Protein AF-A0A0F9YSF5-F1 (afdb_monomer)

Mean predicted aligned error: 12.33 Å

Nearest PDB structures (foldseek):
  4wne-assembly1_A  TM=3.769E-01  e=9.838E+00  Homo sapiens

Organism: NCBI:txid1618475

Foldseek 3Di:
DPDCVVVLVVLPVVDPPPVSVLVCLQPQVDDSPVDPPVVVVCVVVVVVPVSQDALVVLVVQLVVQLVVCVVVDLVVSLVVSLVVLVVVCVRNDPDLRSQLSSQLSNVVSVCVVVVHDDDSVVSLVVSVVVCCVPPVVCVPPPRNVVNSVVVVCVSPPD

Secondary structure (DSSP, 8-state):
---THHHHHHHHHHS-TTHHHHHHHHHH----TT-HHHHHHHHHTSTHHHHSPPHHHHHHHHHHHHHHGGGG-HHHHHHHHHHHHHHHHHHH---HHHHHHHHHHHHHHHHHHTTPPPPHHHHHHHHHHHHHHH-GGGGG-HHHHHHHHHHHHHHHH-

InterPro domains:
  IPR004477 ComEC/Rec2-related protein [PF03772] (27-157)
  IPR004477 ComEC/Rec2-related protein [TIGR00360] (48-156)
  IPR052159 Bacterial competence-related DNA uptake protein [PTHR30619] (10-155)

Radius of gyration: 18.09 Å; Cα contacts (8 Å, |Δi|>4): 111; chains: 1; bounding box: 39×36×50 Å

Sequence (158 aa):
MFTPSIFTNVINSYLPEPHASLLNGIIFGINLKTSKLFYEQLKIVGLLHLVVLSGINITMLGAIIANITGFLGKRASILLTILTIILFILFVGPQAPIVRAGIMGMLTLVAVLYGRKNIGLYSLFLSLIIIAIVFPDWLASVSLYLSYGATLGIMLFG

Structure (mmCIF, N/CA/C/O backbone):
data_AF-A0A0F9YSF5-F1
#
_entry.id   AF-A0A0F9YSF5-F1
#
loop_
_atom_site.grou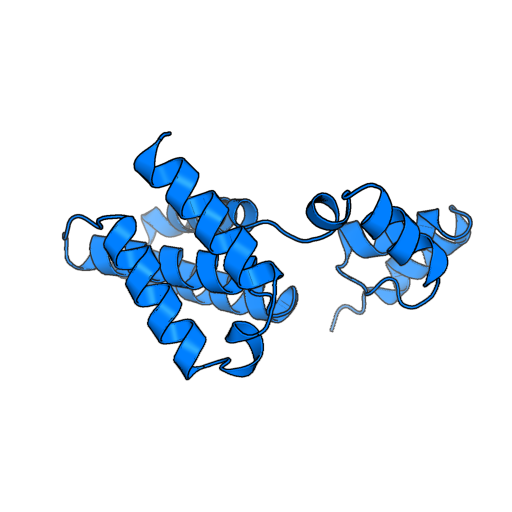p_PDB
_atom_site.id
_atom_site.type_symbol
_atom_site.label_atom_id
_atom_site.label_alt_id
_atom_site.label_comp_id
_atom_site.label_asym_id
_atom_site.label_entity_id
_atom_site.label_seq_id
_atom_site.pdbx_PDB_ins_code
_atom_site.Cartn_x
_atom_site.Cartn_y
_atom_site.Cartn_z
_atom_site.occupancy
_atom_site.B_iso_or_equiv
_atom_site.auth_seq_id
_atom_site.auth_comp_id
_atom_site.auth_asym_id
_atom_site.auth_atom_id
_atom_site.pdbx_PDB_model_num
ATOM 1 N N . MET A 1 1 ? -17.830 4.972 -20.550 1.00 42.94 1 MET A N 1
ATOM 2 C CA . MET A 1 1 ? -16.492 4.389 -20.310 1.00 42.94 1 MET A CA 1
ATOM 3 C C . MET A 1 1 ? -15.465 5.380 -20.830 1.00 42.94 1 MET A C 1
ATOM 5 O O . MET A 1 1 ? -15.372 5.541 -22.036 1.00 42.94 1 MET A O 1
ATOM 9 N N . PHE A 1 2 ? -14.784 6.120 -19.953 1.00 42.53 2 PHE A N 1
ATOM 10 C CA . PHE A 1 2 ? -13.746 7.075 -20.356 1.00 42.53 2 PHE A CA 1
ATOM 11 C C . PHE A 1 2 ? -12.523 6.296 -20.848 1.00 42.53 2 PHE A C 1
ATOM 13 O O . PHE A 1 2 ? -11.733 5.805 -20.049 1.00 42.53 2 PHE A O 1
ATOM 20 N N . THR A 1 3 ? -12.400 6.106 -22.158 1.00 48.84 3 THR A N 1
ATOM 21 C CA . THR A 1 3 ? -11.218 5.487 -22.759 1.00 48.84 3 THR A CA 1
ATOM 22 C C . THR A 1 3 ? -10.050 6.483 -22.718 1.00 48.84 3 THR A C 1
ATOM 24 O O . THR A 1 3 ? -10.175 7.564 -23.295 1.00 48.84 3 THR A O 1
ATOM 27 N N . PRO A 1 4 ? -8.898 6.152 -22.102 1.00 55.59 4 PRO A N 1
ATOM 28 C CA . PRO A 1 4 ? -7.711 7.024 -22.038 1.00 55.59 4 PRO A CA 1
ATOM 29 C C . PRO A 1 4 ? -7.008 7.245 -23.401 1.00 55.59 4 PRO A C 1
ATOM 31 O O . PRO A 1 4 ? -5.900 7.776 -23.470 1.00 55.59 4 PRO A O 1
ATOM 34 N N . SER A 1 5 ? -7.652 6.871 -24.512 1.00 58.62 5 SER A N 1
ATOM 35 C CA . SER A 1 5 ? -7.152 7.002 -25.886 1.00 58.62 5 SER A CA 1
ATOM 36 C C . SER A 1 5 ? -6.938 8.456 -26.325 1.00 58.62 5 SER A C 1
ATOM 38 O O . SER A 1 5 ? -6.039 8.739 -27.111 1.00 58.62 5 SER A O 1
ATOM 40 N N . ILE A 1 6 ? -7.731 9.397 -25.802 1.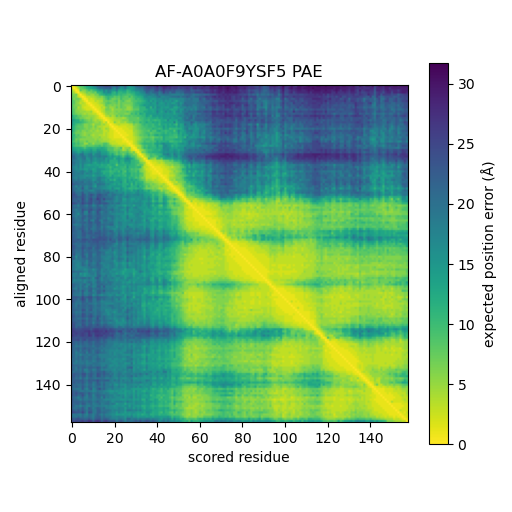00 63.34 6 ILE A N 1
ATOM 41 C CA . ILE A 1 6 ? -7.601 10.821 -26.150 1.00 63.34 6 ILE A CA 1
ATOM 42 C C . ILE A 1 6 ? -6.292 11.390 -25.582 1.00 63.34 6 ILE A C 1
ATOM 44 O O . ILE A 1 6 ? -5.543 12.048 -26.297 1.00 63.34 6 ILE A O 1
ATOM 48 N N . PHE A 1 7 ? -5.975 11.084 -24.320 1.00 64.75 7 PHE A N 1
ATOM 49 C CA . PHE A 1 7 ? -4.768 11.582 -23.651 1.00 64.75 7 PHE A CA 1
ATOM 50 C C . PHE A 1 7 ? -3.491 10.938 -24.189 1.00 64.75 7 PHE A C 1
ATOM 52 O O . PHE A 1 7 ? -2.496 11.623 -24.409 1.00 64.75 7 PHE A O 1
ATOM 59 N N . THR A 1 8 ? -3.535 9.635 -24.459 1.00 65.38 8 THR A N 1
ATOM 60 C CA . THR A 1 8 ? -2.393 8.898 -25.020 1.00 65.38 8 THR A CA 1
ATOM 61 C C . THR A 1 8 ? -1.996 9.413 -26.402 1.00 65.38 8 THR A C 1
ATOM 63 O O . THR A 1 8 ? -0.806 9.569 -26.663 1.00 65.38 8 THR A O 1
ATOM 66 N N . ASN A 1 9 ? -2.963 9.769 -27.255 1.00 65.38 9 ASN A N 1
ATOM 67 C CA . ASN A 1 9 ? -2.687 10.355 -28.570 1.00 65.38 9 ASN A CA 1
ATOM 68 C C . ASN A 1 9 ? -2.054 11.751 -28.495 1.00 65.38 9 ASN A C 1
ATOM 70 O O . ASN A 1 9 ? -1.194 12.057 -29.315 1.00 65.38 9 ASN A O 1
ATOM 74 N N . VAL A 1 10 ? -2.440 12.578 -27.518 1.00 71.06 10 VAL A N 1
ATOM 75 C CA . VAL A 1 10 ? -1.811 13.892 -27.285 1.00 71.06 10 VAL A CA 1
ATOM 76 C C . VAL A 1 10 ? -0.383 13.725 -26.761 1.00 71.06 10 VAL A C 1
ATOM 78 O O . VAL A 1 10 ? 0.527 14.429 -27.178 1.00 71.06 10 VAL A O 1
ATOM 81 N N . ILE A 1 11 ? -0.146 12.762 -25.873 1.00 65.94 11 ILE A N 1
ATOM 82 C CA . ILE A 1 11 ? 1.201 12.502 -25.349 1.00 65.94 11 ILE A CA 1
ATOM 83 C C . ILE A 1 11 ? 2.127 11.971 -26.456 1.00 65.94 11 ILE A C 1
ATOM 85 O O . ILE A 1 11 ? 3.269 12.417 -26.567 1.00 65.94 11 ILE A O 1
ATOM 89 N N . ASN A 1 12 ? 1.624 11.080 -27.315 1.00 67.19 12 ASN A N 1
ATOM 90 C CA . ASN A 1 12 ? 2.381 10.507 -28.432 1.00 67.19 12 ASN A CA 1
ATOM 91 C C . ASN A 1 12 ? 2.721 11.523 -29.535 1.00 67.19 12 ASN A C 1
ATOM 93 O O . ASN A 1 12 ? 3.656 11.291 -30.296 1.00 67.19 12 ASN A O 1
ATOM 97 N N . SER A 1 13 ? 1.982 12.630 -29.648 1.00 71.69 13 SER A N 1
ATOM 98 C CA . SER A 1 13 ? 2.272 13.681 -30.630 1.00 71.69 13 SER A CA 1
ATOM 99 C C . SER A 1 13 ? 3.279 14.722 -30.134 1.00 71.69 13 SER A C 1
ATOM 101 O O . SER A 1 13 ? 3.931 15.359 -30.958 1.00 71.69 13 SER A O 1
ATOM 103 N N . TYR A 1 14 ? 3.453 14.869 -28.815 1.00 77.00 14 TYR A N 1
ATOM 104 C CA . TYR A 1 14 ? 4.412 15.810 -28.220 1.00 77.00 14 TYR A CA 1
ATOM 105 C C . TYR A 1 14 ? 5.731 15.172 -27.769 1.00 77.00 14 TYR A C 1
ATOM 107 O O . TYR A 1 14 ? 6.725 15.888 -27.642 1.00 77.00 14 TYR A O 1
ATOM 115 N N . LEU A 1 15 ? 5.773 13.858 -27.520 1.00 69.38 15 LEU A N 1
ATOM 116 C CA . LEU A 1 15 ? 6.995 13.167 -27.104 1.00 69.38 15 LEU A CA 1
ATOM 117 C C . LEU A 1 15 ? 7.383 12.046 -28.081 1.00 69.38 15 LEU A C 1
ATOM 119 O O . LEU A 1 15 ? 6.539 11.222 -28.430 1.00 69.38 15 LEU A O 1
ATOM 123 N N . PRO A 1 16 ? 8.668 11.940 -28.469 1.00 70.25 16 PRO A N 1
ATOM 124 C CA . PRO A 1 16 ? 9.153 10.784 -29.209 1.00 70.25 16 PRO A CA 1
ATOM 125 C C . PRO A 1 16 ? 9.162 9.526 -28.327 1.00 70.25 16 PRO A C 1
ATOM 127 O O . PRO A 1 16 ? 9.423 9.578 -27.118 1.00 70.25 16 PRO A O 1
ATOM 130 N N . GLU A 1 17 ? 8.926 8.369 -28.947 1.00 65.38 17 GLU A N 1
ATOM 131 C CA . GLU A 1 17 ? 9.222 7.063 -28.346 1.00 65.38 17 GLU A CA 1
ATOM 132 C C . GLU A 1 17 ? 10.690 7.035 -27.863 1.00 65.38 17 GLU A C 1
ATOM 134 O O . GLU A 1 17 ? 11.571 7.501 -28.590 1.00 65.38 17 GLU A O 1
ATOM 139 N N . PRO A 1 18 ? 10.998 6.528 -26.652 1.00 63.91 18 PRO A N 1
ATOM 140 C CA . PRO A 1 18 ? 10.126 5.811 -25.710 1.00 63.91 18 PRO A CA 1
ATOM 141 C C . PRO A 1 18 ? 9.482 6.690 -24.612 1.00 63.91 18 PRO A C 1
ATOM 143 O O . PRO A 1 18 ? 8.761 6.177 -23.755 1.00 63.91 18 PRO A O 1
ATOM 146 N N . HIS A 1 19 ? 9.720 8.006 -24.603 1.00 68.06 19 HIS A N 1
ATOM 147 C CA . HIS A 1 19 ? 9.311 8.903 -23.511 1.00 68.06 19 HIS A CA 1
ATOM 148 C C . HIS A 1 19 ? 7.787 9.064 -23.405 1.00 68.06 19 HIS A C 1
ATOM 150 O O . HIS A 1 19 ? 7.251 9.127 -22.298 1.00 68.06 19 HIS A O 1
ATOM 156 N N . ALA A 1 20 ? 7.078 9.063 -24.539 1.00 67.50 20 ALA A N 1
ATOM 157 C CA . ALA A 1 20 ? 5.615 9.074 -24.571 1.00 67.50 20 ALA A CA 1
ATOM 158 C C . ALA A 1 20 ? 5.014 7.817 -23.919 1.00 67.50 20 ALA A C 1
ATOM 160 O O . ALA A 1 20 ? 4.121 7.907 -23.076 1.00 67.50 20 ALA A O 1
ATOM 161 N N . SER A 1 21 ? 5.565 6.645 -24.247 1.00 64.12 21 SER A N 1
ATOM 162 C CA . SER A 1 21 ? 5.184 5.362 -23.649 1.00 64.12 21 SER A CA 1
ATOM 163 C C . SER A 1 21 ? 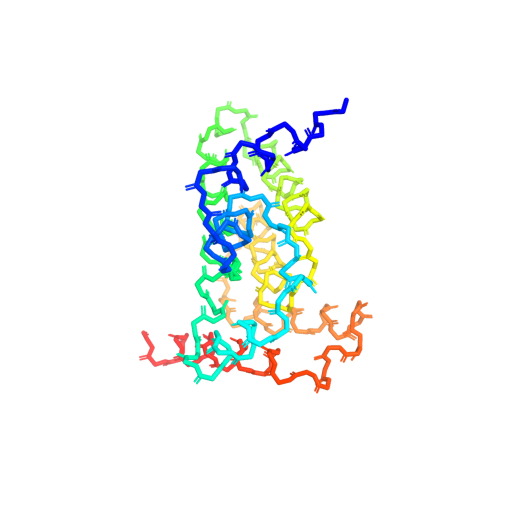5.506 5.296 -22.147 1.00 64.12 21 SER A C 1
ATOM 165 O O . SER A 1 21 ? 4.718 4.736 -21.384 1.00 64.12 21 SER A O 1
ATOM 167 N N . LEU A 1 22 ? 6.600 5.919 -21.690 1.00 63.84 22 LEU A N 1
ATOM 168 C CA . LEU A 1 22 ? 6.919 6.044 -20.260 1.00 63.84 22 LEU A CA 1
ATOM 169 C C . LEU A 1 22 ? 5.898 6.918 -19.524 1.00 63.84 22 LEU A C 1
ATOM 171 O O . LEU A 1 22 ? 5.369 6.498 -18.497 1.00 63.84 22 LEU A O 1
ATOM 175 N N . LEU A 1 23 ? 5.587 8.103 -20.052 1.00 67.25 23 LEU A N 1
ATOM 176 C CA . LEU A 1 23 ? 4.626 9.016 -19.429 1.00 67.25 23 LEU A CA 1
ATOM 177 C C . LEU A 1 23 ? 3.225 8.392 -19.373 1.00 67.25 23 LEU A C 1
ATOM 179 O O . LEU A 1 23 ? 2.552 8.447 -18.345 1.00 67.25 23 LEU A O 1
ATOM 183 N N . ASN A 1 24 ? 2.822 7.721 -20.450 1.00 66.44 24 ASN A N 1
ATOM 184 C CA . ASN A 1 24 ? 1.580 6.962 -20.504 1.00 66.44 24 ASN A CA 1
ATOM 185 C C . ASN A 1 24 ? 1.565 5.809 -19.485 1.00 66.44 24 ASN A C 1
ATOM 187 O O . ASN A 1 24 ? 0.572 5.633 -18.781 1.00 66.44 24 ASN A O 1
ATOM 191 N N . GLY A 1 25 ? 2.666 5.064 -19.351 1.00 64.00 25 GLY A N 1
ATOM 192 C CA . GLY A 1 25 ? 2.815 4.011 -18.344 1.00 64.00 25 GLY A CA 1
ATOM 193 C C . GLY A 1 25 ? 2.707 4.531 -16.906 1.00 64.00 25 GLY A C 1
ATOM 194 O O . GLY A 1 25 ? 2.021 3.916 -16.095 1.00 64.00 25 GLY A O 1
ATOM 195 N N . ILE A 1 26 ? 3.310 5.687 -16.603 1.00 61.06 26 ILE A N 1
ATOM 196 C CA . ILE A 1 26 ? 3.254 6.319 -15.272 1.00 61.06 26 ILE A CA 1
ATOM 197 C C . ILE A 1 26 ? 1.848 6.838 -14.949 1.00 61.06 26 ILE A C 1
ATOM 199 O O . ILE A 1 26 ? 1.360 6.636 -13.840 1.00 61.06 26 ILE A O 1
ATOM 203 N N . ILE A 1 27 ? 1.199 7.517 -15.897 1.00 64.06 27 ILE A N 1
ATOM 204 C CA . ILE A 1 27 ? -0.080 8.198 -15.643 1.00 64.06 27 ILE A CA 1
ATOM 205 C C . ILE A 1 27 ? -1.261 7.224 -15.715 1.00 64.06 27 ILE A C 1
ATOM 207 O O . ILE A 1 27 ? -2.190 7.312 -14.914 1.00 64.06 27 ILE A O 1
ATOM 211 N N . PHE A 1 28 ? -1.243 6.303 -16.677 1.00 59.41 28 PHE A N 1
ATOM 212 C CA . PHE A 1 28 ? -2.398 5.472 -17.021 1.00 59.41 28 PHE A CA 1
ATOM 213 C C . PHE A 1 28 ? -2.161 3.970 -16.816 1.00 59.41 28 PHE A C 1
ATOM 215 O O . PHE A 1 28 ? -3.056 3.179 -17.106 1.00 59.41 28 PHE A O 1
ATOM 222 N N . GLY A 1 29 ? -0.980 3.548 -16.342 1.00 52.28 29 GLY A N 1
ATOM 223 C CA . GLY A 1 29 ? -0.678 2.133 -16.081 1.00 52.28 29 GLY A CA 1
ATOM 224 C C . GLY A 1 29 ? -0.637 1.261 -17.341 1.00 52.28 29 GLY A C 1
ATOM 225 O O . GLY A 1 29 ? -0.754 0.037 -17.268 1.00 52.28 29 GLY A O 1
ATOM 226 N N . ILE A 1 30 ? -0.510 1.876 -18.518 1.00 60.50 30 ILE A N 1
ATOM 227 C CA . ILE A 1 30 ? -0.516 1.160 -19.796 1.00 60.50 30 ILE A CA 1
ATOM 228 C C . ILE A 1 30 ? 0.799 0.399 -19.934 1.00 60.50 30 ILE A C 1
ATOM 230 O O . ILE A 1 30 ? 1.883 0.959 -19.782 1.00 60.50 30 ILE A O 1
ATOM 234 N N . ASN A 1 31 ? 0.706 -0.899 -20.223 1.00 53.28 31 ASN A N 1
ATOM 235 C CA . ASN A 1 31 ? 1.881 -1.744 -20.385 1.00 53.28 31 ASN A CA 1
ATOM 236 C C . ASN A 1 31 ? 2.754 -1.222 -21.540 1.00 53.28 31 ASN A C 1
ATOM 238 O O . ASN A 1 31 ? 2.268 -1.112 -22.665 1.00 53.28 31 ASN A O 1
ATOM 242 N N . LEU A 1 32 ? 4.048 -1.002 -21.270 1.00 57.28 32 LEU A N 1
ATOM 243 C CA . LEU A 1 32 ? 5.113 -0.569 -22.198 1.00 57.28 32 LEU A CA 1
ATOM 244 C C . LEU A 1 32 ? 5.435 -1.596 -23.313 1.00 57.28 32 LEU A C 1
ATOM 246 O O . LEU A 1 32 ? 6.584 -1.756 -23.725 1.00 57.28 32 LEU A O 1
ATOM 250 N N . LYS A 1 33 ? 4.436 -2.339 -23.806 1.00 48.91 33 LYS A N 1
ATOM 251 C CA . LYS A 1 33 ? 4.601 -3.436 -24.774 1.00 48.91 33 LYS A CA 1
ATOM 252 C C . LYS A 1 33 ? 5.239 -2.992 -26.096 1.00 48.91 33 LYS A C 1
ATOM 254 O O . LYS A 1 33 ? 5.732 -3.848 -26.824 1.00 48.91 33 LYS A O 1
ATOM 259 N N . THR A 1 34 ? 5.251 -1.696 -26.394 1.00 47.12 34 THR A N 1
ATOM 260 C CA . THR A 1 34 ? 5.777 -1.115 -27.634 1.00 47.12 34 THR A CA 1
ATOM 261 C C . THR A 1 34 ? 7.303 -1.001 -27.689 1.00 47.12 34 THR A C 1
ATOM 263 O O . THR A 1 34 ? 7.845 -1.052 -28.788 1.00 47.12 34 THR A O 1
ATOM 266 N N . SER A 1 35 ? 8.032 -0.976 -26.562 1.00 54.34 35 SER A N 1
ATOM 267 C CA . SER A 1 35 ? 9.507 -0.956 -26.581 1.00 54.34 35 SER A CA 1
ATOM 268 C C . SER A 1 35 ? 10.110 -1.920 -25.557 1.00 54.34 35 SER A C 1
ATOM 270 O O . SER A 1 35 ? 10.467 -1.552 -24.436 1.00 54.34 35 SER A O 1
ATOM 272 N N . LYS A 1 36 ? 10.249 -3.194 -25.957 1.00 57.41 36 LYS A N 1
ATOM 273 C CA . LYS A 1 36 ? 10.926 -4.240 -25.160 1.00 57.41 36 LYS 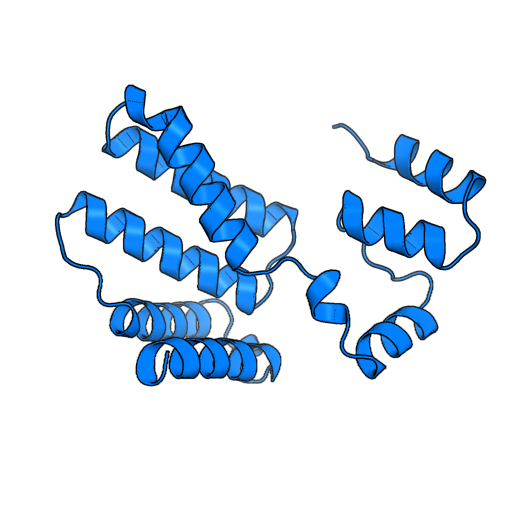A CA 1
ATOM 274 C C . LYS A 1 36 ? 12.331 -3.813 -24.713 1.00 57.41 36 LYS A C 1
ATOM 276 O O . LYS A 1 36 ? 12.712 -4.105 -23.586 1.00 57.41 36 LYS A O 1
ATOM 281 N N . LEU A 1 37 ? 13.058 -3.083 -25.563 1.00 58.88 37 LEU A N 1
ATOM 282 C CA . LEU A 1 37 ? 14.397 -2.566 -25.259 1.00 58.88 37 LEU A CA 1
ATOM 283 C C . LEU A 1 37 ? 14.386 -1.586 -24.083 1.00 58.88 37 LEU A C 1
ATOM 285 O O . LEU A 1 37 ? 15.237 -1.671 -23.205 1.00 58.88 37 LEU A O 1
ATOM 289 N N . PHE A 1 38 ? 13.399 -0.695 -24.025 1.00 60.31 38 PHE A N 1
ATOM 290 C CA . PHE A 1 38 ? 13.301 0.283 -22.948 1.00 60.31 38 PHE A CA 1
ATOM 291 C C . PHE A 1 38 ? 12.853 -0.354 -21.624 1.00 60.31 38 PHE A C 1
ATOM 293 O O . PHE A 1 38 ? 13.362 -0.007 -20.560 1.00 60.31 38 PHE A O 1
ATOM 300 N N . TYR A 1 39 ? 11.963 -1.351 -21.682 1.00 60.94 39 TYR A N 1
ATOM 301 C CA . TYR A 1 39 ? 11.609 -2.164 -20.513 1.00 60.94 39 TYR A CA 1
ATOM 302 C C . TYR A 1 39 ? 12.821 -2.929 -19.959 1.00 60.94 39 TYR A C 1
ATOM 304 O O . TYR A 1 39 ? 13.014 -2.980 -18.744 1.00 60.94 39 TYR A O 1
ATOM 312 N N . GLU A 1 40 ? 13.668 -3.488 -20.829 1.00 59.38 40 GLU A N 1
ATOM 313 C CA . GLU A 1 40 ? 14.917 -4.119 -20.394 1.00 59.38 40 GLU A CA 1
ATOM 314 C C . GLU A 1 40 ? 15.916 -3.109 -19.831 1.00 59.38 40 GLU A C 1
ATOM 316 O O . GLU A 1 40 ? 16.523 -3.388 -18.803 1.00 59.38 40 GLU A O 1
ATOM 321 N N . GLN A 1 41 ? 16.029 -1.910 -20.400 1.00 61.03 41 GLN A N 1
ATOM 322 C CA . GLN A 1 41 ? 16.861 -0.843 -19.833 1.00 61.03 41 GLN A CA 1
ATOM 323 C C . GLN A 1 41 ? 16.369 -0.412 -18.442 1.00 61.03 41 GLN A C 1
ATOM 325 O O . GLN A 1 41 ? 17.164 -0.333 -17.508 1.00 61.03 41 GLN A O 1
ATOM 330 N N . LEU A 1 42 ? 15.058 -0.230 -18.255 1.00 57.28 42 LEU A N 1
ATOM 331 C CA . LEU A 1 42 ? 14.449 0.027 -16.942 1.00 57.28 42 LEU A CA 1
ATOM 332 C C . LEU A 1 42 ? 14.701 -1.120 -15.951 1.00 57.28 42 LEU A C 1
ATOM 334 O O . LEU A 1 42 ? 14.895 -0.875 -14.759 1.00 57.28 42 LEU A O 1
ATOM 338 N N . LYS A 1 43 ? 14.721 -2.369 -16.433 1.00 59.09 43 LYS A N 1
ATOM 339 C CA . LYS A 1 43 ? 15.051 -3.555 -15.631 1.00 59.09 43 LYS A CA 1
ATOM 340 C C . LYS A 1 43 ? 16.524 -3.578 -15.225 1.00 59.09 43 LYS A C 1
ATOM 342 O O . LYS A 1 43 ? 16.814 -3.863 -14.068 1.00 59.09 43 LYS A O 1
ATOM 347 N N . ILE A 1 44 ? 17.430 -3.259 -16.148 1.00 60.78 44 ILE A N 1
ATOM 348 C CA . ILE A 1 44 ? 18.887 -3.251 -15.941 1.00 60.78 44 ILE A CA 1
ATOM 349 C C . ILE A 1 44 ? 19.292 -2.157 -14.950 1.00 60.78 44 ILE A C 1
ATOM 351 O O . ILE A 1 44 ? 20.079 -2.414 -14.045 1.00 60.78 44 ILE A O 1
ATOM 355 N N . VAL A 1 45 ? 18.715 -0.958 -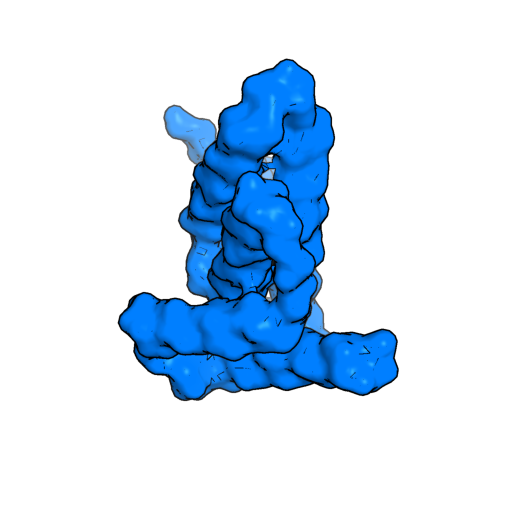15.070 1.00 64.62 45 VAL A N 1
ATOM 356 C CA . VAL A 1 45 ? 18.986 0.171 -14.156 1.00 64.62 45 VAL A CA 1
ATOM 357 C C . VAL A 1 45 ? 18.194 0.030 -12.841 1.00 64.62 45 VAL A C 1
ATOM 359 O O . VAL A 1 45 ? 18.293 0.855 -11.939 1.00 64.62 45 VAL A O 1
ATOM 362 N N . GLY A 1 46 ? 17.391 -1.031 -12.705 1.00 53.03 46 GLY A N 1
ATOM 363 C CA . GLY A 1 46 ? 16.612 -1.333 -11.510 1.00 53.03 46 GLY A CA 1
ATOM 364 C C . GLY A 1 46 ? 15.385 -0.445 -11.308 1.00 53.03 46 GLY A C 1
ATOM 365 O O . GLY A 1 46 ? 14.622 -0.715 -10.393 1.00 53.03 46 GLY A O 1
ATOM 366 N N . LEU A 1 47 ? 15.130 0.555 -12.155 1.00 54.31 47 LEU A N 1
ATOM 367 C CA . LEU A 1 47 ? 14.087 1.585 -12.003 1.00 54.31 47 LEU A CA 1
ATOM 368 C C . LEU A 1 47 ? 12.650 1.100 -12.258 1.00 54.31 47 LEU A C 1
ATOM 370 O O . LEU A 1 47 ? 11.705 1.879 -12.130 1.00 54.31 47 LEU A O 1
ATOM 374 N N . LEU A 1 48 ? 12.449 -0.185 -12.562 1.00 59.34 48 LEU A N 1
ATOM 375 C CA . LEU A 1 48 ? 11.107 -0.772 -12.669 1.00 59.34 48 LEU A CA 1
ATOM 376 C C . LEU A 1 48 ? 10.251 -0.529 -11.416 1.00 59.34 48 LEU A C 1
ATOM 378 O O . LEU A 1 48 ? 9.047 -0.357 -11.545 1.00 59.34 48 LEU A O 1
ATOM 382 N N . HIS A 1 49 ? 10.851 -0.454 -10.224 1.00 55.84 49 HIS A N 1
ATOM 383 C CA . HIS A 1 49 ? 10.131 -0.198 -8.969 1.00 55.84 49 HIS A CA 1
ATOM 384 C C . HIS A 1 49 ? 9.554 1.224 -8.842 1.00 55.84 49 HIS A C 1
ATOM 386 O O . HIS A 1 49 ? 8.723 1.443 -7.966 1.00 55.84 49 HIS A O 1
ATOM 392 N N . LEU A 1 50 ? 9.983 2.182 -9.676 1.00 49.66 50 LEU A N 1
ATOM 393 C CA . LEU A 1 50 ? 9.394 3.528 -9.739 1.00 49.66 50 LEU A CA 1
ATOM 394 C C . LEU A 1 50 ? 8.204 3.593 -10.702 1.00 49.66 50 LEU A C 1
ATOM 396 O O . LEU A 1 50 ? 7.277 4.366 -10.488 1.00 49.66 50 LEU A O 1
ATOM 400 N N . VAL A 1 51 ? 8.231 2.777 -11.759 1.00 50.97 51 VAL A N 1
ATOM 401 C CA . VAL A 1 51 ? 7.131 2.652 -12.733 1.00 50.97 51 VAL A CA 1
ATOM 402 C C . VAL A 1 51 ? 6.031 1.735 -12.192 1.00 50.97 51 VAL A C 1
ATOM 404 O O . VAL A 1 51 ? 4.856 1.873 -12.523 1.00 50.97 51 VAL A O 1
ATOM 407 N N . VAL A 1 52 ? 6.409 0.793 -11.332 1.00 53.31 52 VAL A N 1
ATOM 408 C CA . VAL A 1 52 ? 5.509 -0.145 -10.679 1.00 53.31 52 VAL A CA 1
ATOM 409 C C . VAL A 1 52 ? 5.009 0.450 -9.368 1.00 53.31 52 VAL 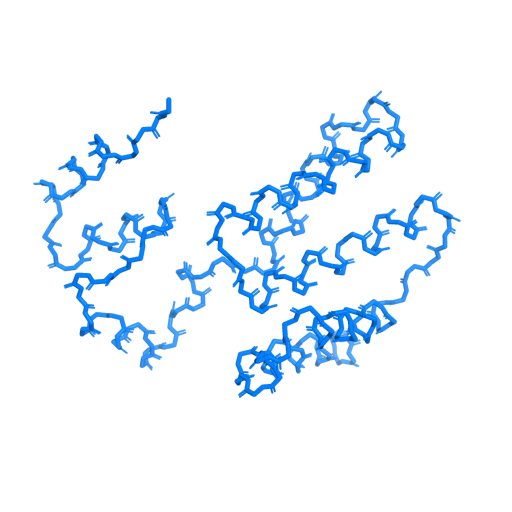A C 1
ATOM 411 O O . VAL A 1 52 ? 5.789 0.783 -8.480 1.00 53.31 52 VAL A O 1
ATOM 414 N N . LEU A 1 53 ? 3.689 0.549 -9.226 1.00 57.44 53 LEU A N 1
ATOM 415 C CA . LEU A 1 53 ? 3.058 0.983 -7.987 1.00 57.44 53 LEU A CA 1
ATOM 416 C C . LEU A 1 53 ? 3.590 0.222 -6.759 1.00 57.44 53 LEU A C 1
ATOM 418 O O . LEU A 1 53 ? 3.613 -1.008 -6.723 1.00 57.44 53 LEU A O 1
ATOM 422 N N . SER A 1 54 ? 3.969 0.969 -5.722 1.00 65.50 54 SER A N 1
ATOM 423 C CA . SER A 1 54 ? 4.528 0.423 -4.486 1.00 65.50 54 SER A CA 1
ATOM 424 C C . SER A 1 54 ? 3.451 0.186 -3.420 1.00 65.50 54 SER A C 1
ATOM 426 O O . SER A 1 54 ? 2.346 0.729 -3.475 1.00 65.50 54 SER A O 1
ATOM 428 N N . GLY A 1 55 ? 3.786 -0.604 -2.393 1.00 65.25 55 GLY A N 1
ATOM 429 C CA . GLY A 1 55 ? 2.892 -0.854 -1.255 1.00 65.25 55 GLY A CA 1
ATOM 430 C C . GLY A 1 55 ? 2.527 0.405 -0.454 1.00 65.25 55 GLY A C 1
ATOM 431 O O . GLY A 1 55 ? 1.484 0.421 0.196 1.00 65.25 55 GLY A O 1
ATOM 432 N N . ILE A 1 56 ? 3.334 1.469 -0.549 1.00 69.75 56 ILE A N 1
ATOM 433 C CA . ILE A 1 56 ? 3.059 2.776 0.072 1.00 69.75 56 ILE A CA 1
ATOM 434 C C . ILE A 1 56 ? 1.822 3.429 -0.551 1.00 69.75 56 ILE A C 1
ATOM 436 O O . ILE A 1 56 ? 1.036 4.060 0.148 1.00 69.75 56 ILE A O 1
ATOM 440 N N . ASN A 1 57 ? 1.590 3.225 -1.850 1.00 77.69 57 ASN A N 1
ATOM 441 C CA . ASN A 1 57 ? 0.421 3.791 -2.521 1.00 77.69 57 ASN A CA 1
ATOM 442 C C . ASN A 1 57 ? -0.881 3.229 -1.931 1.00 77.69 57 ASN A C 1
ATOM 444 O O . ASN A 1 57 ? -1.852 3.961 -1.769 1.00 77.69 57 ASN A O 1
ATOM 448 N N . ILE A 1 58 ? -0.888 1.949 -1.540 1.00 78.38 58 ILE A N 1
ATOM 449 C CA . ILE A 1 58 ? -2.050 1.313 -0.905 1.00 78.38 58 ILE A CA 1
ATOM 450 C C . ILE A 1 58 ? -2.280 1.857 0.502 1.00 78.38 58 ILE A C 1
ATOM 452 O O . ILE A 1 58 ? -3.421 2.139 0.867 1.00 78.38 58 ILE A O 1
ATOM 456 N N . THR A 1 59 ? -1.223 2.005 1.304 1.00 76.75 59 THR A N 1
ATOM 457 C CA . THR A 1 59 ? -1.365 2.523 2.671 1.00 76.75 59 THR A CA 1
ATOM 458 C C . THR A 1 59 ? -1.799 3.986 2.664 1.00 76.75 59 THR A C 1
ATOM 460 O O . THR A 1 59 ? -2.686 4.356 3.432 1.00 76.75 59 THR A O 1
ATOM 463 N N . MET A 1 60 ? -1.249 4.794 1.754 1.00 80.81 60 MET A N 1
ATOM 464 C CA . MET A 1 60 ? -1.632 6.192 1.568 1.00 80.81 60 MET A CA 1
ATOM 465 C C . MET A 1 60 ? -3.085 6.322 1.101 1.00 80.81 60 MET A C 1
ATOM 467 O O . MET A 1 60 ? -3.852 7.070 1.707 1.00 80.81 60 MET A O 1
ATOM 471 N N . LEU A 1 61 ? -3.493 5.548 0.088 1.00 83.31 61 LEU A N 1
ATOM 472 C CA . LEU A 1 61 ? -4.882 5.506 -0.378 1.00 83.31 61 LEU A CA 1
ATOM 473 C C . LEU A 1 61 ? -5.833 5.109 0.758 1.00 83.31 61 LEU A C 1
ATOM 475 O O . LEU A 1 61 ? -6.856 5.758 0.974 1.00 83.31 61 LEU A O 1
ATOM 479 N N . GLY A 1 62 ? -5.465 4.078 1.522 1.00 80.00 62 GLY A N 1
ATOM 480 C CA . GLY A 1 62 ? -6.247 3.620 2.663 1.00 80.00 62 GLY A CA 1
ATOM 481 C C . GLY A 1 62 ? -6.401 4.684 3.752 1.00 80.00 62 GLY A C 1
ATOM 482 O O . GLY A 1 62 ? -7.493 4.851 4.293 1.00 80.00 62 GLY A O 1
ATOM 483 N N . ALA A 1 63 ? -5.334 5.431 4.045 1.00 80.25 63 ALA A N 1
ATOM 484 C CA . ALA A 1 63 ? -5.345 6.507 5.032 1.00 80.25 63 ALA A CA 1
ATOM 485 C C . ALA A 1 63 ? -6.217 7.693 4.596 1.00 80.25 63 ALA A C 1
ATOM 487 O O . ALA A 1 63 ? -7.008 8.191 5.398 1.00 80.25 63 ALA A O 1
ATOM 488 N N . ILE A 1 64 ? -6.112 8.112 3.329 1.00 84.81 64 ILE A N 1
ATOM 489 C CA . ILE A 1 64 ? -6.920 9.204 2.766 1.00 84.81 64 ILE A CA 1
ATOM 490 C C . ILE A 1 64 ? -8.404 8.858 2.853 1.00 84.81 64 ILE A C 1
ATOM 492 O O . ILE A 1 64 ? -9.193 9.656 3.357 1.00 84.81 64 ILE A O 1
ATOM 496 N N . ILE A 1 65 ? -8.783 7.653 2.422 1.00 83.25 65 ILE A N 1
ATOM 497 C CA . ILE A 1 65 ? -10.187 7.241 2.458 1.00 83.25 65 ILE A CA 1
ATOM 498 C C . ILE A 1 65 ? -10.670 7.126 3.889 1.00 83.25 65 ILE A C 1
ATOM 500 O O . ILE A 1 65 ? -11.683 7.733 4.205 1.00 83.25 65 ILE A O 1
ATOM 504 N N . ALA A 1 66 ? -9.923 6.465 4.775 1.00 79.31 66 ALA A N 1
ATOM 505 C CA . ALA A 1 66 ? -10.317 6.348 6.175 1.00 79.31 66 ALA A CA 1
ATOM 506 C C . ALA A 1 66 ? -10.526 7.716 6.855 1.00 79.31 66 ALA A C 1
ATOM 508 O O . ALA A 1 66 ? -11.411 7.836 7.705 1.00 79.31 66 ALA A O 1
ATOM 509 N N . ASN A 1 67 ? -9.738 8.732 6.478 1.00 82.44 67 ASN A N 1
ATOM 510 C CA . ASN A 1 67 ? -9.870 10.100 6.977 1.00 82.44 67 ASN A CA 1
ATOM 511 C C . ASN A 1 67 ? -11.135 10.779 6.430 1.00 82.44 67 ASN A C 1
ATOM 513 O O . ASN A 1 67 ? -11.952 11.267 7.210 1.00 82.44 67 ASN A O 1
ATOM 517 N N . ILE A 1 68 ? -11.350 10.714 5.111 1.00 83.94 68 ILE A N 1
ATOM 518 C CA . ILE A 1 68 ? -12.535 11.281 4.454 1.00 83.94 68 ILE A CA 1
ATOM 519 C C . ILE A 1 68 ? -13.806 10.596 4.951 1.00 83.94 68 ILE A C 1
ATOM 521 O O . ILE A 1 68 ? -14.768 11.272 5.274 1.00 83.94 68 ILE A O 1
ATOM 525 N N . THR A 1 69 ? -13.835 9.269 5.057 1.00 82.94 69 THR A N 1
ATOM 526 C CA . THR A 1 69 ? -15.026 8.510 5.467 1.00 82.94 69 THR A CA 1
ATOM 527 C C . THR A 1 69 ? -15.162 8.376 6.981 1.00 82.94 69 THR A C 1
ATOM 529 O O . THR A 1 69 ? -16.089 7.720 7.458 1.00 82.94 69 THR A O 1
ATOM 532 N N . GLY A 1 70 ? -14.278 9.005 7.763 1.00 75.38 70 GLY A N 1
ATOM 533 C CA . GLY A 1 70 ? -14.297 8.955 9.227 1.00 75.38 70 GLY A CA 1
ATOM 534 C C . GLY A 1 70 ? -15.610 9.453 9.840 1.00 75.38 70 GLY A C 1
ATOM 535 O O . GLY A 1 70 ? -16.052 8.913 10.855 1.00 75.38 70 GLY A O 1
ATOM 536 N N . PHE A 1 71 ? -16.287 10.404 9.187 1.00 82.56 71 PHE A N 1
ATOM 537 C CA . PHE A 1 71 ? -17.565 10.958 9.652 1.00 82.56 71 PHE A CA 1
ATOM 538 C C . PHE A 1 71 ? -18.758 9.992 9.508 1.00 82.56 71 PHE A C 1
ATOM 540 O O . PHE A 1 71 ? -19.767 10.171 10.181 1.00 82.56 71 PHE A O 1
ATOM 547 N N . LEU A 1 72 ? -18.650 8.949 8.672 1.00 77.50 72 LEU A N 1
ATOM 548 C CA . LEU A 1 72 ? -19.722 7.972 8.398 1.00 77.50 72 LEU A CA 1
ATOM 549 C C . LEU A 1 72 ? -19.783 6.835 9.437 1.00 77.50 72 LEU A C 1
ATOM 551 O O . LEU A 1 72 ? -20.617 5.934 9.344 1.00 77.50 72 LEU A O 1
ATOM 555 N N . GLY A 1 73 ? -18.884 6.853 10.424 1.00 80.50 73 GLY A N 1
ATOM 556 C CA . GLY A 1 73 ? -18.753 5.816 11.442 1.00 80.50 73 GLY A CA 1
ATOM 557 C C . GLY A 1 73 ? -17.720 4.740 11.089 1.00 80.50 73 GLY A C 1
ATOM 558 O O . GLY A 1 73 ? -17.458 4.414 9.930 1.00 80.50 73 GLY A O 1
ATOM 559 N N . LYS A 1 74 ? -17.124 4.149 12.134 1.00 77.69 74 LYS A N 1
ATOM 560 C CA . LYS A 1 74 ? -15.936 3.277 12.039 1.00 77.69 74 LYS A CA 1
ATOM 561 C C . LYS A 1 74 ? -16.138 2.057 11.127 1.00 77.69 74 LYS A C 1
ATOM 563 O O . LYS A 1 74 ? -15.227 1.680 10.400 1.00 77.69 74 LYS A O 1
ATOM 568 N N . ARG A 1 75 ? -17.332 1.449 11.146 1.00 81.75 75 ARG A N 1
ATOM 569 C CA . ARG A 1 75 ? -17.660 0.258 10.337 1.00 81.75 75 ARG A CA 1
ATOM 570 C C . ARG A 1 75 ? -17.823 0.583 8.852 1.00 81.75 75 ARG A C 1
ATOM 572 O O . ARG A 1 75 ? -17.255 -0.122 8.026 1.00 81.75 75 ARG A O 1
ATOM 579 N N . ALA A 1 76 ? -18.551 1.653 8.529 1.00 83.62 76 ALA A N 1
ATOM 580 C CA . ALA A 1 76 ? -18.769 2.081 7.148 1.00 83.62 76 ALA A CA 1
ATOM 581 C C . ALA A 1 76 ? -17.461 2.550 6.499 1.00 83.62 76 ALA A C 1
ATOM 583 O O . ALA A 1 76 ? -17.138 2.109 5.399 1.00 83.62 76 ALA A O 1
ATOM 584 N N . SER A 1 77 ? -16.673 3.354 7.226 1.00 83.69 77 SER A N 1
ATOM 585 C CA . SER A 1 77 ? -15.356 3.824 6.781 1.00 83.69 77 SER A CA 1
ATOM 586 C C . SER A 1 77 ? -14.435 2.658 6.408 1.00 83.69 77 SER A C 1
ATOM 588 O O . SER A 1 77 ? -13.856 2.630 5.329 1.00 83.69 77 SER A O 1
ATOM 590 N N . ILE A 1 78 ? -14.375 1.625 7.253 1.00 83.12 78 ILE A N 1
ATOM 591 C CA . ILE A 1 78 ? -13.522 0.460 7.001 1.00 83.12 78 ILE A CA 1
ATOM 592 C C . ILE A 1 78 ? -13.999 -0.352 5.793 1.00 83.12 78 ILE A C 1
ATOM 594 O O . ILE A 1 78 ? -13.170 -0.759 4.979 1.00 83.12 78 ILE A O 1
ATOM 598 N N . LEU A 1 79 ? -15.311 -0.554 5.637 1.00 86.25 79 LEU A N 1
ATOM 599 C CA . LEU A 1 79 ? -15.854 -1.267 4.478 1.00 86.25 79 LEU A CA 1
ATOM 600 C C . LEU A 1 79 ? -15.530 -0.539 3.161 1.00 86.25 79 LEU A C 1
ATOM 602 O O . LEU A 1 79 ? -15.095 -1.170 2.199 1.00 86.25 79 LEU A O 1
ATOM 606 N N . LEU A 1 80 ? -15.686 0.789 3.146 1.00 86.12 80 LEU A N 1
ATOM 607 C CA . LEU A 1 80 ? -15.355 1.658 2.010 1.00 86.12 80 LEU A CA 1
ATOM 608 C C . LEU A 1 80 ? -13.863 1.625 1.666 1.00 86.12 80 LEU A C 1
ATOM 610 O O . LEU A 1 80 ? -13.499 1.536 0.489 1.00 86.12 80 LEU A O 1
ATOM 614 N N . THR A 1 81 ? -12.996 1.641 2.679 1.00 85.06 81 THR A N 1
ATOM 615 C CA . THR A 1 81 ? -11.549 1.538 2.474 1.00 85.06 81 THR A CA 1
ATOM 616 C C . THR A 1 81 ? -11.165 0.186 1.877 1.00 85.06 81 THR A C 1
ATOM 618 O O . THR A 1 81 ? -10.413 0.146 0.904 1.00 85.06 81 THR A O 1
ATOM 621 N N . ILE A 1 82 ? -11.707 -0.921 2.399 1.00 86.06 82 ILE A N 1
ATOM 622 C CA . ILE A 1 82 ? -11.452 -2.266 1.855 1.00 86.06 82 ILE A CA 1
ATOM 623 C C . ILE A 1 82 ? -11.912 -2.346 0.398 1.00 86.06 82 ILE A C 1
ATOM 625 O O . ILE A 1 82 ? -11.149 -2.796 -0.459 1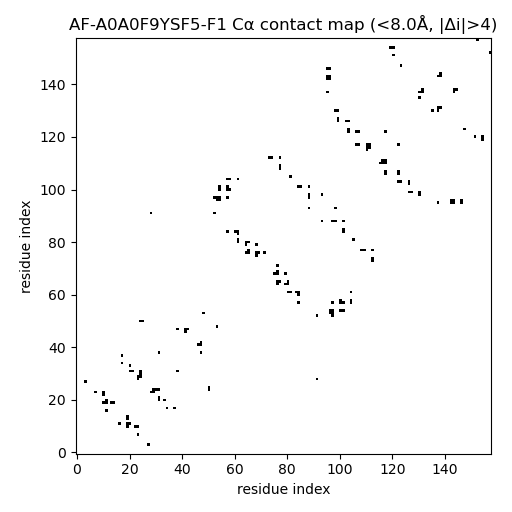.00 86.06 82 ILE A O 1
ATOM 629 N N . LEU A 1 83 ? -13.125 -1.869 0.107 1.00 88.88 83 LEU A N 1
ATOM 630 C CA . LEU A 1 83 ? -13.676 -1.879 -1.244 1.00 88.88 83 LEU A CA 1
ATOM 631 C C . LEU A 1 83 ? -12.786 -1.099 -2.215 1.00 88.88 83 LEU A C 1
ATOM 633 O O . LEU A 1 83 ? -12.476 -1.591 -3.298 1.00 88.88 83 LEU A O 1
ATOM 637 N N . THR A 1 84 ? -12.322 0.083 -1.811 1.00 86.00 84 THR A N 1
ATOM 638 C CA . THR A 1 84 ? -11.454 0.903 -2.661 1.00 86.00 84 THR A CA 1
ATOM 639 C C . THR A 1 84 ? -10.083 0.269 -2.877 1.00 86.00 84 THR A C 1
ATOM 641 O O . THR A 1 84 ? -9.577 0.304 -3.996 1.00 86.00 84 THR A O 1
ATOM 644 N N . ILE A 1 85 ? -9.494 -0.366 -1.857 1.00 85.88 85 ILE A N 1
ATOM 645 C CA . ILE A 1 85 ? -8.234 -1.109 -2.017 1.00 85.88 85 ILE A CA 1
ATOM 646 C C . ILE A 1 85 ? -8.409 -2.236 -3.043 1.00 85.88 85 ILE A C 1
ATOM 648 O O . ILE A 1 85 ? -7.561 -2.393 -3.918 1.00 85.88 85 ILE A O 1
ATOM 652 N N . ILE A 1 86 ? -9.510 -2.992 -2.987 1.00 86.25 86 ILE A N 1
ATOM 653 C CA . ILE A 1 86 ? -9.796 -4.053 -3.967 1.00 86.25 86 ILE A CA 1
ATOM 654 C C . ILE A 1 86 ? -9.936 -3.464 -5.374 1.00 86.25 86 ILE A C 1
ATOM 656 O O . ILE A 1 86 ? -9.306 -3.957 -6.311 1.00 86.25 86 ILE A O 1
ATOM 660 N N . LEU A 1 87 ? -10.722 -2.392 -5.519 1.00 84.88 87 LEU A N 1
ATOM 661 C CA . LEU A 1 87 ? -10.938 -1.728 -6.806 1.00 84.88 87 LEU A CA 1
ATOM 662 C C . LEU A 1 87 ? -9.617 -1.226 -7.405 1.00 84.88 87 LEU A C 1
ATOM 664 O O . LEU A 1 87 ? -9.372 -1.377 -8.598 1.00 84.88 87 LEU A O 1
ATOM 668 N N . PHE A 1 88 ? -8.749 -0.677 -6.558 1.00 81.12 88 PHE A N 1
ATOM 669 C CA . PHE A 1 88 ? -7.432 -0.190 -6.938 1.00 81.12 88 PHE A CA 1
ATOM 670 C C . PHE A 1 88 ? -6.504 -1.313 -7.405 1.00 81.12 88 PHE A C 1
ATOM 672 O O . PHE A 1 88 ? -5.859 -1.179 -8.441 1.00 81.12 88 PHE A O 1
ATOM 679 N N . ILE A 1 89 ? -6.467 -2.442 -6.688 1.00 82.31 89 ILE A N 1
ATOM 680 C CA . ILE A 1 89 ? -5.669 -3.614 -7.081 1.00 82.31 89 ILE A CA 1
ATOM 681 C C . ILE A 1 89 ? -6.137 -4.155 -8.436 1.00 82.31 89 ILE A C 1
ATOM 683 O O . ILE A 1 89 ? -5.308 -4.480 -9.286 1.00 82.31 89 ILE A O 1
ATOM 687 N N . LEU A 1 90 ? -7.453 -4.226 -8.656 1.00 81.69 90 LEU A N 1
ATOM 688 C CA . LEU A 1 90 ? -8.019 -4.658 -9.936 1.00 81.69 90 LEU A CA 1
ATOM 689 C C . LEU A 1 90 ? -7.694 -3.684 -11.072 1.00 81.69 90 LEU A C 1
ATOM 691 O O . LEU A 1 90 ? -7.413 -4.123 -12.183 1.00 81.69 90 LEU A O 1
ATOM 695 N N . PHE A 1 91 ? -7.708 -2.380 -10.793 1.00 76.12 91 PHE A N 1
ATOM 696 C CA . PHE A 1 91 ? -7.412 -1.345 -11.780 1.00 76.12 91 PHE A CA 1
ATOM 697 C C . PHE A 1 91 ? -5.937 -1.333 -12.200 1.00 76.12 91 PHE A C 1
ATOM 699 O O . PHE A 1 91 ? -5.627 -1.225 -13.382 1.00 76.12 91 PHE A O 1
ATOM 706 N N . VAL A 1 92 ? -5.027 -1.463 -11.233 1.00 69.75 92 VAL A N 1
ATOM 707 C CA . VAL A 1 92 ? -3.571 -1.405 -11.450 1.00 69.75 92 VAL A CA 1
ATOM 708 C C . VAL A 1 92 ? -3.015 -2.727 -11.990 1.00 69.75 92 VAL A C 1
ATOM 710 O O . VAL A 1 92 ? -1.992 -2.751 -12.674 1.00 69.75 92 VAL A O 1
ATOM 713 N N . GLY A 1 93 ? -3.697 -3.831 -11.701 1.00 71.50 93 GLY A N 1
ATOM 714 C CA . GLY A 1 93 ? -3.254 -5.176 -12.024 1.00 71.50 93 GLY A CA 1
ATOM 715 C C . GLY A 1 93 ? -2.621 -5.872 -10.810 1.00 71.50 93 GLY A C 1
ATOM 716 O O . GLY A 1 93 ? -1.841 -5.268 -10.065 1.00 71.50 93 GLY A O 1
ATOM 717 N N . PRO A 1 94 ? -2.936 -7.161 -10.589 1.00 70.12 94 PRO A N 1
ATOM 718 C CA . PRO A 1 94 ? -2.478 -7.899 -9.422 1.00 70.12 94 PRO A CA 1
ATOM 719 C C . PRO A 1 94 ? -0.980 -8.205 -9.538 1.00 70.12 94 PRO A C 1
ATOM 721 O O . PRO A 1 94 ? -0.550 -9.008 -10.363 1.00 70.12 94 PRO A O 1
ATOM 724 N N . GLN A 1 95 ? -0.179 -7.578 -8.680 1.00 73.38 95 GLN A N 1
ATOM 725 C CA . GLN A 1 95 ? 1.246 -7.870 -8.526 1.00 73.38 95 GLN A CA 1
ATOM 726 C C . GLN A 1 95 ? 1.553 -8.283 -7.087 1.00 73.38 95 GLN A C 1
ATOM 728 O O . GLN A 1 95 ? 0.934 -7.768 -6.154 1.00 73.38 95 GLN A O 1
ATOM 733 N N . ALA A 1 96 ? 2.547 -9.153 -6.885 1.00 77.19 96 ALA A N 1
ATOM 734 C CA . ALA A 1 96 ? 2.864 -9.702 -5.563 1.00 77.19 96 ALA A CA 1
ATOM 735 C C . ALA A 1 96 ? 3.050 -8.635 -4.451 1.00 77.19 96 ALA A C 1
ATOM 737 O O . ALA A 1 96 ? 2.421 -8.776 -3.398 1.00 77.19 96 ALA A O 1
ATOM 738 N N . PRO A 1 97 ? 3.808 -7.530 -4.648 1.00 77.31 97 PRO A N 1
ATOM 739 C CA . PRO A 1 97 ? 3.986 -6.508 -3.608 1.00 77.31 97 PRO A CA 1
ATOM 740 C 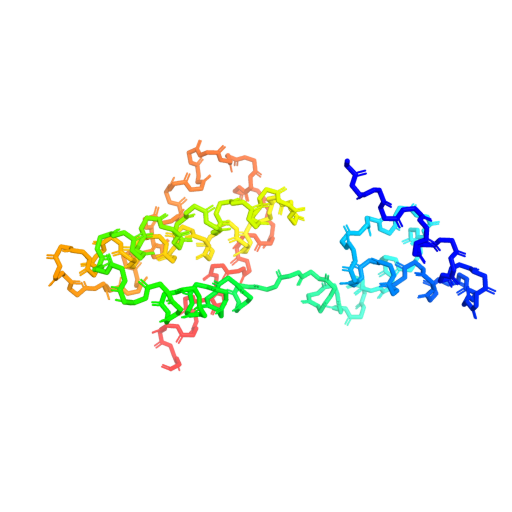C . PRO A 1 97 ? 2.695 -5.752 -3.265 1.00 77.31 97 PRO A C 1
ATOM 742 O O . PRO A 1 97 ? 2.459 -5.424 -2.098 1.00 77.31 97 PRO A O 1
ATOM 745 N N . ILE A 1 98 ? 1.872 -5.494 -4.288 1.00 79.75 98 ILE A N 1
ATOM 746 C CA . ILE A 1 98 ? 0.607 -4.753 -4.222 1.00 79.75 98 ILE A CA 1
ATOM 747 C C . ILE A 1 98 ? -0.439 -5.604 -3.496 1.00 79.75 98 ILE A C 1
ATOM 749 O O . ILE A 1 98 ? -1.021 -5.166 -2.507 1.00 79.75 98 ILE A O 1
ATOM 753 N N . VAL A 1 99 ? -0.629 -6.855 -3.921 1.00 81.62 99 VAL A N 1
ATOM 754 C CA . VAL A 1 99 ? -1.602 -7.774 -3.310 1.00 81.62 99 VAL A CA 1
ATOM 755 C C . VAL A 1 99 ? -1.262 -8.040 -1.846 1.00 81.62 99 VAL A C 1
ATOM 757 O O . VAL A 1 99 ? -2.143 -7.949 -0.992 1.00 81.62 99 VAL A O 1
ATOM 760 N N . ARG A 1 100 ? 0.016 -8.267 -1.519 1.00 84.81 100 ARG A N 1
ATOM 761 C CA . ARG A 1 100 ? 0.460 -8.409 -0.126 1.00 84.81 100 ARG A CA 1
ATOM 762 C C . ARG A 1 100 ? 0.126 -7.169 0.702 1.00 84.81 100 ARG A C 1
ATOM 764 O O . ARG A 1 100 ? -0.443 -7.301 1.783 1.00 84.81 100 ARG A O 1
ATOM 771 N N . ALA A 1 101 ? 0.482 -5.976 0.218 1.00 81.50 101 ALA A N 1
ATOM 772 C CA . ALA A 1 101 ? 0.202 -4.733 0.937 1.00 81.50 101 ALA A CA 1
ATOM 773 C C . ALA A 1 101 ? -1.311 -4.510 1.119 1.00 81.50 101 ALA A C 1
ATOM 775 O O . ALA A 1 101 ? -1.740 -4.098 2.197 1.00 81.50 101 ALA A O 1
ATOM 776 N N . GLY A 1 102 ? -2.122 -4.876 0.122 1.00 83.19 102 GLY A N 1
ATOM 777 C CA . GLY A 1 102 ? -3.580 -4.898 0.217 1.00 83.19 102 GLY A CA 1
ATOM 778 C C . GLY A 1 102 ? -4.088 -5.822 1.321 1.00 83.19 102 GLY A C 1
ATOM 779 O O . GLY A 1 102 ? -4.847 -5.382 2.182 1.00 83.19 102 GLY A O 1
ATOM 780 N N . ILE A 1 103 ? -3.624 -7.073 1.352 1.00 85.38 103 ILE A N 1
ATOM 781 C CA . ILE A 1 103 ? -4.033 -8.060 2.363 1.00 85.38 103 ILE A CA 1
ATOM 782 C C . ILE A 1 103 ? -3.619 -7.610 3.768 1.00 85.38 103 ILE A C 1
ATOM 784 O O . ILE A 1 103 ? -4.443 -7.621 4.681 1.00 85.38 103 ILE A O 1
ATOM 788 N N . MET A 1 104 ? -2.374 -7.158 3.955 1.00 83.31 104 MET A N 1
ATOM 789 C CA . MET A 1 104 ? -1.912 -6.646 5.253 1.00 83.31 104 MET A CA 1
ATOM 790 C C . MET A 1 104 ? -2.708 -5.407 5.695 1.00 83.31 104 MET A C 1
ATOM 792 O O . MET A 1 104 ? -3.043 -5.277 6.876 1.00 83.31 104 MET A O 1
ATOM 796 N N . GLY A 1 105 ? -3.066 -4.524 4.757 1.00 82.25 105 GLY A N 1
ATOM 797 C CA . GLY A 1 105 ? -3.943 -3.379 5.005 1.00 82.25 105 GLY A CA 1
ATOM 798 C C . GLY A 1 105 ? -5.337 -3.803 5.472 1.00 82.25 105 GLY A C 1
ATOM 799 O O . GLY A 1 105 ? -5.801 -3.343 6.515 1.00 82.25 105 GLY A O 1
ATOM 800 N N . MET A 1 106 ? -5.976 -4.741 4.768 1.00 84.50 106 MET A N 1
ATOM 801 C CA . MET A 1 106 ? -7.291 -5.275 5.148 1.00 84.50 106 MET A CA 1
ATOM 802 C C . MET A 1 106 ? -7.259 -5.950 6.522 1.00 84.50 106 MET A C 1
ATOM 804 O O . MET A 1 106 ? -8.112 -5.663 7.360 1.00 84.50 106 MET A O 1
ATOM 808 N N . LEU A 1 107 ? -6.249 -6.783 6.793 1.00 84.06 107 LEU A N 1
ATOM 809 C CA . LEU A 1 107 ? -6.064 -7.426 8.098 1.00 84.06 107 LEU A CA 1
ATOM 810 C C . LEU A 1 107 ? -5.913 -6.398 9.223 1.00 84.06 107 LEU A C 1
ATOM 812 O O . LEU A 1 107 ? -6.490 -6.566 10.298 1.00 84.06 107 LEU A O 1
ATOM 816 N N . THR A 1 108 ? -5.198 -5.302 8.964 1.00 82.50 108 THR A N 1
ATOM 817 C CA . THR A 1 108 ? -5.050 -4.204 9.927 1.00 82.50 108 THR A CA 1
ATOM 818 C C . THR A 1 108 ? -6.384 -3.519 10.203 1.00 82.50 108 THR A C 1
ATOM 820 O O . THR A 1 108 ? -6.731 -3.304 11.364 1.00 82.50 108 THR A O 1
ATOM 823 N N . LEU A 1 109 ? -7.165 -3.221 9.164 1.00 80.38 109 LEU A N 1
ATOM 824 C CA . LEU A 1 109 ? -8.485 -2.609 9.324 1.00 80.38 109 LEU A CA 1
ATOM 825 C C . LEU A 1 109 ? -9.451 -3.525 10.089 1.00 80.38 109 LEU A C 1
ATOM 827 O O . LEU A 1 109 ? -10.163 -3.064 10.983 1.00 80.38 109 LEU A O 1
ATOM 831 N N . VAL A 1 110 ? -9.429 -4.829 9.805 1.00 81.38 110 VAL A N 1
ATOM 832 C CA . VAL A 1 110 ? -10.206 -5.827 10.551 1.00 81.38 110 VAL A CA 1
ATOM 833 C C . VAL A 1 110 ? -9.757 -5.880 12.014 1.00 81.38 110 VAL A C 1
ATOM 835 O O . VAL A 1 110 ? -10.596 -5.829 12.911 1.00 81.38 110 VAL A O 1
ATOM 838 N N . ALA A 1 111 ? -8.454 -5.890 12.300 1.00 81.75 111 ALA A N 1
ATOM 839 C CA . ALA A 1 111 ? -7.960 -5.859 13.678 1.00 81.75 111 ALA A CA 1
ATOM 840 C C . ALA A 1 111 ? -8.438 -4.607 14.443 1.00 81.75 111 ALA A C 1
ATOM 842 O O . ALA A 1 111 ? -8.862 -4.709 15.597 1.00 81.75 111 ALA A O 1
ATOM 843 N N . VAL A 1 112 ? -8.464 -3.447 13.776 1.00 78.00 112 VAL A N 1
ATOM 844 C CA . VAL A 1 112 ? -8.970 -2.179 14.330 1.00 78.00 112 VAL A CA 1
ATOM 845 C C . VAL A 1 112 ? -10.487 -2.207 14.584 1.00 78.00 112 VAL A C 1
ATOM 847 O O . VAL A 1 112 ? -10.950 -1.560 15.535 1.00 78.00 112 VAL A O 1
ATOM 850 N N . LEU A 1 113 ? -11.266 -2.953 13.788 1.00 77.12 113 LEU A N 1
ATOM 851 C CA . LEU A 1 113 ? -12.697 -3.186 14.042 1.00 77.12 113 LEU A CA 1
ATOM 852 C C . LEU A 1 113 ? -12.925 -3.981 15.327 1.00 77.12 113 LEU A C 1
ATOM 854 O O . LEU A 1 113 ? -13.792 -3.616 16.118 1.00 77.12 113 LEU A O 1
ATOM 858 N N . TYR A 1 114 ? -12.137 -5.035 15.540 1.00 79.12 114 TYR A N 1
ATOM 859 C CA . TYR A 1 114 ? -12.239 -5.906 16.716 1.00 79.12 114 TYR A CA 1
ATOM 860 C C . TYR A 1 114 ? -11.479 -5.376 17.944 1.00 79.12 114 TYR A C 1
ATOM 862 O O . TYR A 1 114 ? -11.456 -6.036 18.980 1.00 79.12 114 TYR A O 1
ATOM 870 N N . GLY A 1 115 ? -10.844 -4.200 17.848 1.00 70.25 115 GLY A N 1
ATOM 871 C CA . GLY A 1 115 ? -10.083 -3.594 18.947 1.00 70.25 115 GLY A CA 1
ATOM 872 C C . GLY A 1 115 ? -8.813 -4.364 19.326 1.00 70.25 115 GLY A C 1
ATOM 873 O O . GLY A 1 115 ? -8.284 -4.180 20.420 1.00 70.25 115 GLY A O 1
ATOM 874 N N . ARG A 1 116 ? -8.315 -5.235 18.441 1.00 71.31 116 ARG A N 1
ATOM 875 C CA . ARG A 1 116 ? -7.105 -6.028 18.679 1.00 71.31 116 ARG A CA 1
ATOM 876 C C . ARG A 1 116 ? -5.863 -5.292 18.185 1.00 71.31 116 ARG A C 1
ATOM 878 O O . ARG A 1 116 ? -5.865 -4.694 17.111 1.00 71.31 116 ARG A O 1
ATOM 885 N N . LYS A 1 117 ? -4.769 -5.395 18.947 1.00 65.25 117 LYS A N 1
ATOM 886 C CA . LYS A 1 117 ? -3.436 -4.992 18.478 1.00 65.25 117 LYS A CA 1
ATOM 887 C C . LYS A 1 117 ? -3.046 -5.875 17.295 1.00 65.25 117 LYS A C 1
ATOM 889 O O . LYS A 1 117 ? -2.912 -7.087 17.452 1.00 65.25 117 LYS A O 1
ATOM 894 N N . ASN A 1 118 ? -2.861 -5.269 16.125 1.00 68.56 118 ASN A N 1
ATOM 895 C CA . ASN A 1 118 ? -2.277 -5.968 14.992 1.00 68.56 118 ASN A CA 1
ATOM 896 C C . ASN A 1 118 ? -0.758 -6.040 15.177 1.00 68.56 118 ASN A C 1
ATOM 898 O O . ASN A 1 118 ? -0.102 -5.007 15.295 1.00 68.56 118 ASN A O 1
ATOM 902 N N . ILE A 1 119 ? -0.202 -7.248 15.203 1.00 75.69 119 ILE A N 1
ATOM 903 C CA . ILE A 1 1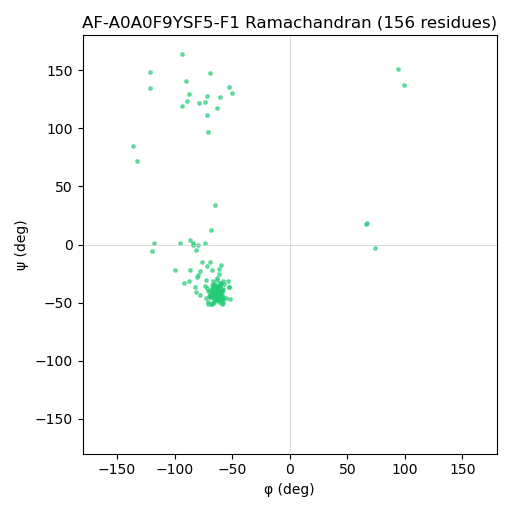19 ? 1.248 -7.450 15.191 1.00 75.69 119 ILE A CA 1
ATOM 904 C C . ILE A 1 119 ? 1.645 -7.647 13.730 1.00 75.69 119 ILE A C 1
ATOM 906 O O . ILE A 1 119 ? 1.181 -8.585 13.077 1.00 75.69 119 ILE A O 1
ATOM 910 N N . GLY A 1 120 ? 2.496 -6.754 13.217 1.00 75.12 120 GLY A N 1
ATOM 911 C CA . GLY A 1 120 ? 2.892 -6.719 11.805 1.00 75.12 120 GLY A CA 1
ATOM 912 C C . GLY A 1 120 ? 3.409 -8.062 11.283 1.00 75.12 120 GLY A C 1
ATOM 913 O O . GLY A 1 120 ? 3.048 -8.459 10.176 1.00 75.12 120 GLY A O 1
ATOM 914 N N . LEU A 1 121 ? 4.142 -8.811 12.117 1.00 80.69 121 LEU A N 1
ATOM 915 C CA . LEU A 1 121 ? 4.609 -10.163 11.798 1.00 80.69 121 LEU A CA 1
ATOM 916 C C . LEU A 1 121 ? 3.464 -11.148 11.523 1.00 80.69 121 LEU A C 1
ATOM 918 O O . LEU A 1 121 ? 3.519 -11.877 10.536 1.00 80.69 121 LEU A O 1
ATOM 922 N N . TYR A 1 122 ? 2.410 -11.166 12.348 1.00 83.19 122 TYR A N 1
ATOM 923 C CA . TYR A 1 122 ? 1.273 -12.068 12.125 1.00 83.19 122 TYR A CA 1
ATOM 924 C C . TYR A 1 122 ? 0.533 -11.719 10.839 1.00 83.19 122 TYR A C 1
ATOM 926 O O . TYR A 1 122 ? 0.174 -12.615 10.081 1.00 83.19 122 TYR A O 1
ATOM 934 N N . SER A 1 123 ? 0.362 -10.426 10.553 1.00 82.44 123 SER A N 1
ATOM 935 C CA . SER A 1 123 ? -0.208 -9.989 9.274 1.00 82.44 123 SER A CA 1
ATOM 936 C C . SER A 1 123 ? 0.653 -10.412 8.084 1.00 82.44 123 SER A C 1
ATOM 938 O O . SER A 1 123 ? 0.114 -10.786 7.044 1.00 82.44 123 SER A O 1
ATOM 940 N N . LEU A 1 124 ? 1.979 -10.393 8.233 1.00 83.75 124 LEU A N 1
ATOM 941 C CA . LEU A 1 124 ? 2.912 -10.789 7.184 1.00 83.75 124 LEU A CA 1
ATOM 942 C C . LEU A 1 124 ? 2.814 -12.296 6.907 1.00 83.75 124 LEU A C 1
ATOM 944 O O . LEU A 1 124 ? 2.559 -12.674 5.765 1.00 83.75 124 LEU A O 1
ATOM 948 N N . PHE A 1 125 ? 2.889 -13.148 7.932 1.00 85.62 125 PHE A N 1
ATOM 949 C CA . PHE A 1 125 ? 2.709 -14.598 7.771 1.00 85.62 125 PHE A CA 1
ATOM 950 C C . PHE A 1 125 ? 1.317 -14.971 7.250 1.00 85.62 125 PHE A C 1
ATOM 952 O O . PHE A 1 125 ? 1.202 -15.779 6.331 1.00 85.62 125 PHE A O 1
ATOM 959 N N . LEU A 1 126 ? 0.258 -14.352 7.779 1.00 85.69 126 LEU A N 1
ATOM 960 C CA . LEU A 1 126 ? -1.105 -14.633 7.333 1.00 85.69 126 LEU A CA 1
ATOM 961 C C . LEU A 1 126 ? -1.313 -14.214 5.872 1.00 85.69 126 LEU A C 1
ATOM 963 O O . LEU A 1 126 ? -1.920 -14.956 5.103 1.00 85.69 126 LEU A O 1
ATOM 967 N N . SER A 1 127 ? -0.751 -13.071 5.462 1.00 86.00 127 SER A N 1
ATOM 968 C CA . SER A 1 127 ? -0.790 -12.652 4.057 1.00 86.00 127 SER A CA 1
ATOM 969 C C . SER A 1 127 ? -0.068 -13.635 3.134 1.00 86.00 127 SER A C 1
ATOM 971 O O . SER A 1 127 ? -0.554 -13.887 2.035 1.00 86.00 127 SER A O 1
ATOM 973 N N . LEU A 1 128 ? 1.050 -14.218 3.585 1.00 85.62 128 LEU A N 1
ATOM 974 C CA . LEU A 1 128 ? 1.815 -15.196 2.812 1.00 85.62 128 LEU A CA 1
ATOM 975 C C . LEU A 1 128 ? 0.995 -16.465 2.577 1.00 85.62 128 LEU A C 1
ATOM 977 O O . LEU A 1 128 ? 0.942 -16.954 1.455 1.00 85.62 128 LEU A O 1
ATOM 981 N N . ILE A 1 129 ? 0.310 -16.952 3.615 1.00 86.25 129 ILE A N 1
ATOM 982 C CA . ILE A 1 129 ? -0.578 -18.119 3.519 1.00 86.25 129 ILE A CA 1
ATOM 983 C C . ILE A 1 129 ? -1.726 -17.837 2.542 1.00 86.25 129 ILE A C 1
ATOM 985 O O . ILE A 1 129 ? -2.005 -18.656 1.670 1.00 86.25 129 ILE A O 1
ATOM 989 N N . ILE A 1 130 ? -2.365 -16.667 2.642 1.00 86.94 130 ILE A N 1
ATOM 990 C CA . ILE A 1 130 ? -3.459 -16.283 1.737 1.00 86.94 130 ILE A CA 1
ATOM 991 C C . ILE A 1 130 ? -2.960 -16.216 0.288 1.00 86.94 130 ILE A C 1
ATOM 993 O O . ILE A 1 130 ? -3.603 -16.765 -0.604 1.00 86.94 130 ILE A O 1
ATOM 997 N N . ILE A 1 131 ? -1.807 -15.589 0.041 1.00 84.44 131 ILE A N 1
ATOM 998 C CA . ILE A 1 131 ? -1.238 -15.490 -1.310 1.00 84.44 131 ILE A CA 1
ATOM 999 C C . ILE A 1 131 ? -0.844 -16.865 -1.848 1.00 84.44 131 ILE A C 1
ATOM 1001 O O . ILE A 1 131 ? -1.113 -17.137 -3.012 1.00 84.44 131 ILE A O 1
ATOM 1005 N N . ALA A 1 132 ? -0.281 -17.746 -1.018 1.00 85.00 132 ALA A N 1
ATOM 1006 C CA . ALA A 1 132 ? 0.065 -19.109 -1.415 1.00 85.00 132 ALA A CA 1
ATOM 1007 C C . ALA A 1 132 ? -1.161 -19.924 -1.864 1.00 85.00 132 ALA A C 1
ATOM 1009 O O . ALA A 1 132 ? -1.050 -20.737 -2.777 1.00 85.00 132 ALA A O 1
ATOM 1010 N N . ILE A 1 133 ? -2.326 -19.691 -1.247 1.00 86.19 133 ILE A N 1
ATOM 1011 C CA . ILE A 1 133 ? -3.582 -20.367 -1.604 1.00 86.19 133 ILE A CA 1
ATOM 1012 C C . ILE A 1 133 ? -4.199 -19.768 -2.875 1.00 86.19 133 ILE A C 1
ATOM 1014 O O . ILE A 1 133 ? -4.684 -20.509 -3.726 1.00 86.19 133 ILE A O 1
ATOM 1018 N N . VAL A 1 134 ? -4.211 -18.437 -3.007 1.00 83.25 134 VAL A N 1
ATOM 1019 C CA . VAL A 1 134 ? -4.903 -17.750 -4.115 1.00 83.25 134 VAL A CA 1
ATOM 1020 C C . VAL A 1 134 ? -4.054 -17.706 -5.392 1.00 83.25 134 VAL A C 1
ATOM 1022 O O . VAL A 1 134 ? -4.592 -17.826 -6.489 1.00 83.25 134 VAL A O 1
ATOM 1025 N N . PHE A 1 135 ? -2.736 -17.546 -5.261 1.00 80.62 135 PHE A N 1
ATOM 1026 C CA . PHE A 1 135 ? -1.785 -17.420 -6.368 1.00 80.62 135 PHE A CA 1
ATOM 1027 C C . PHE A 1 135 ? -0.566 -18.336 -6.150 1.00 80.62 135 PHE A C 1
ATOM 1029 O O . PHE A 1 135 ? 0.534 -17.846 -5.874 1.00 80.62 135 PHE A O 1
ATOM 1036 N N . PRO A 1 136 ? -0.726 -19.667 -6.285 1.00 78.31 136 PRO A N 1
ATOM 1037 C CA . PRO A 1 136 ? 0.359 -20.620 -6.045 1.00 78.31 136 PRO A CA 1
ATOM 1038 C C . PRO A 1 136 ? 1.560 -20.392 -6.976 1.00 78.31 136 PRO A C 1
ATOM 1040 O O . PRO A 1 136 ? 2.704 -20.526 -6.547 1.00 78.31 136 PRO A O 1
ATOM 1043 N N . ASP A 1 137 ? 1.323 -19.942 -8.211 1.00 77.94 137 ASP A N 1
ATOM 1044 C CA . ASP A 1 137 ? 2.376 -19.658 -9.198 1.00 77.94 137 ASP A CA 1
ATOM 1045 C C . ASP A 1 137 ? 3.351 -18.561 -8.740 1.00 77.94 137 ASP A C 1
ATOM 1047 O O . ASP A 1 137 ? 4.509 -18.514 -9.160 1.00 77.94 137 ASP A O 1
ATOM 1051 N N . TRP A 1 138 ? 2.915 -17.667 -7.848 1.00 77.19 138 TRP A N 1
ATOM 1052 C CA . TRP A 1 138 ? 3.755 -16.577 -7.352 1.00 77.19 138 TRP A CA 1
ATOM 1053 C C . TRP A 1 138 ? 4.785 -17.032 -6.323 1.00 77.19 138 TRP A C 1
ATOM 1055 O O . TRP A 1 138 ? 5.750 -16.300 -6.090 1.00 77.19 138 TRP A O 1
ATOM 1065 N N . LEU A 1 139 ? 4.646 -18.234 -5.757 1.00 74.19 139 LEU A N 1
ATOM 1066 C CA . LEU A 1 139 ? 5.661 -18.820 -4.878 1.00 74.19 139 LEU A CA 1
ATOM 1067 C C . LEU A 1 139 ? 6.983 -19.060 -5.616 1.00 74.19 139 LEU A C 1
ATOM 1069 O O . LEU A 1 139 ? 8.038 -18.958 -5.007 1.00 74.19 139 LEU A O 1
ATOM 1073 N N . ALA A 1 140 ? 6.950 -19.294 -6.930 1.00 73.12 140 ALA A N 1
ATOM 1074 C CA . ALA A 1 140 ? 8.158 -19.415 -7.746 1.00 73.12 140 ALA A CA 1
ATOM 1075 C C . ALA A 1 140 ? 8.750 -18.052 -8.166 1.00 73.12 140 ALA A C 1
ATOM 1077 O O . ALA A 1 140 ? 9.807 -17.995 -8.796 1.00 73.12 140 ALA A O 1
ATOM 1078 N N . SER A 1 141 ? 8.080 -16.936 -7.850 1.00 75.56 141 SER A N 1
ATOM 1079 C CA . SER A 1 141 ? 8.495 -15.606 -8.300 1.00 75.56 141 SER A CA 1
ATOM 1080 C C . SER A 1 141 ? 9.507 -14.957 -7.348 1.00 75.56 141 SER A C 1
ATOM 1082 O O . SER A 1 141 ? 9.275 -14.801 -6.149 1.00 75.56 141 SER A O 1
ATOM 1084 N N . VAL A 1 142 ? 10.622 -14.475 -7.905 1.00 77.81 142 VAL A N 1
ATOM 1085 C CA . VAL A 1 142 ? 11.651 -13.730 -7.152 1.00 77.81 142 VAL A CA 1
ATOM 1086 C C . VAL A 1 142 ? 11.073 -12.455 -6.522 1.00 77.81 142 VAL A C 1
ATOM 1088 O O . VAL A 1 142 ? 11.461 -12.067 -5.421 1.00 77.81 142 VAL A O 1
ATOM 1091 N N . SER A 1 143 ? 10.103 -11.820 -7.188 1.00 73.56 143 SER A N 1
ATOM 1092 C CA . SER A 1 143 ? 9.449 -10.598 -6.711 1.00 73.56 143 SER A CA 1
ATOM 1093 C C . SER A 1 143 ? 8.730 -10.786 -5.375 1.00 73.56 143 SER A C 1
ATOM 1095 O O . SER A 1 143 ? 8.735 -9.865 -4.557 1.00 73.56 143 SER A O 1
ATOM 1097 N N . LEU A 1 144 ? 8.139 -11.961 -5.128 1.00 78.31 144 LEU A N 1
ATOM 1098 C CA . LEU A 1 144 ? 7.483 -12.263 -3.858 1.00 78.31 144 LEU A CA 1
ATOM 1099 C C . LEU A 1 144 ? 8.521 -12.367 -2.734 1.00 78.31 144 LEU A C 1
ATOM 1101 O O . LEU A 1 144 ? 8.406 -11.651 -1.738 1.00 78.31 144 LEU A O 1
ATOM 1105 N N . TYR A 1 145 ? 9.576 -13.164 -2.923 1.00 83.38 145 TYR A N 1
ATOM 1106 C CA . TYR A 1 145 ? 10.640 -13.319 -1.925 1.00 83.38 145 TYR A CA 1
ATOM 1107 C C . TYR A 1 145 ? 11.325 -11.997 -1.579 1.00 83.38 145 TYR A C 1
ATOM 1109 O O . TYR A 1 145 ? 11.503 -11.691 -0.401 1.00 83.38 145 TYR A O 1
ATOM 1117 N N . LEU A 1 146 ? 11.649 -11.182 -2.586 1.00 82.12 146 LEU A N 1
ATOM 1118 C CA . LEU A 1 146 ? 12.306 -9.894 -2.370 1.00 82.12 146 LEU A CA 1
ATOM 1119 C C . LEU A 1 146 ? 11.399 -8.919 -1.605 1.00 82.12 146 LEU A C 1
ATOM 1121 O O . LEU A 1 146 ? 11.853 -8.213 -0.707 1.00 82.12 146 LEU A O 1
ATOM 1125 N N . SER A 1 147 ? 10.099 -8.918 -1.912 1.00 81.38 147 SER A N 1
ATOM 1126 C CA . SER A 1 147 ? 9.118 -8.069 -1.236 1.00 81.38 147 SER A CA 1
ATOM 1127 C C . SER A 1 147 ? 8.944 -8.466 0.234 1.00 81.38 147 SER A C 1
ATOM 1129 O O . SER A 1 147 ? 9.046 -7.617 1.123 1.00 81.38 147 SER A O 1
ATOM 1131 N N . TYR A 1 148 ? 8.719 -9.754 0.510 1.00 83.88 148 TYR A N 1
ATOM 1132 C CA . TYR A 1 148 ? 8.577 -10.271 1.875 1.00 83.88 148 TYR A CA 1
ATOM 1133 C C . TYR A 1 148 ? 9.867 -10.131 2.688 1.00 83.88 148 TYR A C 1
ATOM 1135 O O . TYR A 1 148 ? 9.802 -9.707 3.840 1.00 83.88 148 TYR A O 1
ATOM 1143 N N . GLY A 1 149 ? 11.023 -10.409 2.081 1.00 84.31 149 GLY A N 1
ATOM 1144 C CA . GLY A 1 149 ? 12.334 -10.237 2.704 1.00 84.31 149 GLY A CA 1
ATOM 1145 C C . GLY A 1 149 ? 12.611 -8.784 3.085 1.00 84.31 149 GLY A C 1
ATOM 1146 O O . GLY A 1 149 ? 12.985 -8.518 4.224 1.00 84.31 149 GLY A O 1
ATOM 1147 N N . ALA A 1 150 ? 12.338 -7.831 2.188 1.00 83.81 150 ALA A N 1
ATOM 1148 C CA . ALA A 1 150 ? 12.490 -6.406 2.487 1.00 83.81 150 ALA A CA 1
ATOM 1149 C C . ALA A 1 150 ? 11.591 -5.962 3.652 1.00 83.81 150 ALA A C 1
ATOM 1151 O O . ALA A 1 150 ? 12.028 -5.235 4.540 1.00 83.81 150 ALA A O 1
ATOM 1152 N N . THR A 1 151 ? 10.336 -6.417 3.686 1.00 82.81 151 THR A N 1
ATOM 1153 C CA . THR A 1 151 ? 9.402 -6.045 4.761 1.00 82.81 151 THR A CA 1
ATOM 1154 C C . THR A 1 151 ? 9.737 -6.712 6.091 1.00 82.81 151 THR A C 1
ATOM 1156 O O . THR A 1 151 ? 9.637 -6.051 7.119 1.00 82.81 151 THR A O 1
ATOM 1159 N N . LEU A 1 152 ? 10.196 -7.967 6.091 1.00 86.75 152 LEU A N 1
ATOM 1160 C CA . LEU A 1 152 ? 10.734 -8.608 7.294 1.00 86.75 152 LEU A CA 1
ATOM 1161 C C . LEU A 1 152 ? 11.988 -7.897 7.806 1.00 86.75 152 LEU A C 1
ATOM 1163 O O . LEU A 1 152 ? 12.087 -7.663 9.005 1.00 86.75 152 LEU A O 1
ATOM 1167 N N . GLY A 1 153 ? 12.907 -7.515 6.915 1.00 84.25 153 GLY A N 1
ATOM 1168 C CA . GLY A 1 153 ? 14.109 -6.764 7.276 1.00 84.25 153 GLY A CA 1
ATOM 1169 C C . GLY A 1 153 ? 13.774 -5.448 7.976 1.00 84.25 153 GLY A C 1
ATOM 1170 O O . GLY A 1 153 ? 14.282 -5.191 9.061 1.00 84.25 153 GLY A O 1
ATOM 1171 N N . ILE A 1 154 ? 12.844 -4.670 7.411 1.00 84.44 154 ILE A N 1
ATOM 1172 C CA . ILE A 1 154 ? 12.355 -3.428 8.032 1.00 84.44 154 ILE A CA 1
ATOM 1173 C C . ILE A 1 154 ? 11.663 -3.707 9.375 1.00 84.44 154 ILE A C 1
ATOM 1175 O O . ILE A 1 154 ? 11.835 -2.946 10.311 1.00 84.44 154 ILE A O 1
ATOM 1179 N N . MET A 1 155 ? 10.886 -4.786 9.505 1.00 83.31 155 MET A N 1
ATOM 1180 C CA . MET A 1 155 ? 10.187 -5.089 10.764 1.00 83.31 155 MET A CA 1
ATOM 1181 C C . MET A 1 155 ? 11.106 -5.591 11.885 1.00 83.31 155 MET A C 1
ATOM 1183 O O . MET A 1 155 ? 10.768 -5.412 13.052 1.00 83.31 155 MET A O 1
ATOM 1187 N N . LEU A 1 156 ? 12.197 -6.283 11.547 1.00 84.94 156 LEU A N 1
ATOM 1188 C CA . LEU A 1 156 ? 13.116 -6.875 12.525 1.00 84.94 156 LEU A CA 1
ATOM 1189 C C . LEU A 1 156 ? 14.279 -5.947 12.891 1.00 84.94 156 LEU A C 1
ATOM 1191 O O . LEU A 1 156 ? 14.748 -6.003 14.024 1.00 84.94 156 LEU A O 1
ATOM 1195 N N . PHE A 1 157 ? 14.753 -5.137 11.941 1.00 83.88 157 PHE A N 1
ATOM 1196 C CA . PHE A 1 157 ? 15.948 -4.298 12.093 1.00 83.88 157 PHE A CA 1
ATOM 1197 C C . PHE A 1 157 ? 15.686 -2.793 11.932 1.00 83.88 157 PHE A C 1
ATOM 1199 O O . PHE A 1 157 ? 16.624 -2.013 12.089 1.00 83.88 157 PHE A O 1
ATOM 1206 N N . GLY A 1 158 ? 14.466 -2.394 11.561 1.00 61.88 158 GLY A N 1
ATOM 1207 C CA . GLY A 1 158 ? 14.065 -0.996 11.375 1.00 61.88 158 GLY A CA 1
ATOM 1208 C C . GLY A 1 158 ? 13.404 -0.371 12.592 1.00 61.88 158 GLY A C 1
ATOM 1209 O O . GLY A 1 158 ? 12.961 -1.115 13.497 1.00 61.88 158 GLY A O 1
#

pLDDT: mean 73.53, std 11.38, range [42.53, 88.88]

Solvent-accessible surface area (backbone atoms only — not comparable to full-atom values): 8941 Å² total; per-residue (Å²): 132,92,67,68,64,68,60,49,54,55,40,53,74,76,31,64,85,66,56,22,50,50,53,41,23,63,76,70,66,46,78,59,78,89,41,65,68,58,56,48,49,33,54,73,74,56,51,46,65,76,64,39,80,50,44,62,58,53,54,50,53,39,50,54,41,38,59,71,33,47,86,70,36,75,69,55,17,49,52,54,29,48,52,49,52,52,52,46,41,67,72,75,51,88,41,62,52,41,51,43,39,46,46,35,48,46,52,44,52,51,25,60,73,74,72,44,87,70,54,70,66,60,39,52,54,52,32,51,54,51,44,50,71,78,42,54,76,48,74,80,35,66,64,39,55,54,45,52,50,53,53,49,46,44,69,76,76,98